Protein AF-A0A0B1RUW8-F1 (afdb_monomer_lite)

Organism: Oesophagostomum dentatum (NCBI:txid61180)

Foldseek 3Di:
DADDDPDFDKDKAADQAPLLVVVVVVDDDPPPVPDDPPDHAHWDDKDADPQWDPVCCNPVVITIGGDDHGDDDGMDTDGDPPDDDQKDKDWDWDDPDPPDIDIDIDIDGRDDPVDDDPDPD

InterPro domains:
  IPR001392 Clathrin adaptor, mu subunit [PR00314] (43-70)
  IPR001392 Clathrin adaptor, mu subunit [PR00314] (112-121)
  IPR028565 Mu homology domain [PF00928] (1-120)
  IPR028565 Mu homology domain [PS51072] (1-121)
  IPR036168 AP-2 complex subunit mu, C-terminal superfamily [SSF49447] (1-119)
  IPR050431 Adaptor complexes medium subunit [PTHR10529] (1-112)

Secondary structure (DSSP, 8-state):
-EE--SS---EEE---BHHHHHTTTTS-----TTSPPP-PBP-SEEEE-TTB-GGGHHHHSSEEE-PPSEE---EEEE--SS---SEEEEEEEEEEETTEEEEEEEEEE-S-TT-------

Structure (mmCIF, N/CA/C/O backbone):
data_AF-A0A0B1RUW8-F1
#
_entry.id   AF-A0A0B1RUW8-F1
#
loop_
_atom_site.group_PDB
_atom_site.id
_atom_site.type_symbol
_atom_site.label_atom_id
_atom_site.label_alt_id
_atom_site.label_comp_id
_atom_site.label_asym_id
_atom_site.label_entity_id
_atom_site.label_seq_id
_atom_site.pdbx_PDB_ins_code
_atom_site.Cartn_x
_atom_site.Cartn_y
_atom_site.Cartn_z
_atom_site.occupancy
_atom_site.B_iso_or_equiv
_atom_site.auth_seq_id
_atom_site.auth_comp_id
_atom_site.auth_asym_id
_atom_site.auth_atom_id
_atom_site.pdbx_PDB_model_num
ATOM 1 N N . MET A 1 1 ? 10.318 4.323 -7.122 1.00 91.06 1 MET A N 1
ATOM 2 C CA . MET A 1 1 ? 11.485 3.529 -7.557 1.00 91.06 1 MET A CA 1
ATOM 3 C C . MET A 1 1 ? 12.726 4.394 -7.413 1.00 91.06 1 MET A C 1
ATOM 5 O O . MET A 1 1 ? 12.657 5.557 -7.785 1.00 91.06 1 MET A O 1
ATOM 9 N N . LYS A 1 2 ? 13.806 3.866 -6.824 1.00 94.12 2 LYS A N 1
ATOM 10 C CA . LYS A 1 2 ? 15.117 4.532 -6.780 1.00 94.12 2 LYS A CA 1
ATOM 11 C C . LYS A 1 2 ? 16.059 3.786 -7.722 1.00 94.12 2 LYS A C 1
ATOM 13 O O . LYS A 1 2 ? 16.252 2.587 -7.533 1.00 94.12 2 LYS A O 1
ATOM 18 N N . CYS A 1 3 ? 16.594 4.474 -8.719 1.00 93.75 3 CYS A N 1
ATOM 19 C CA . CYS A 1 3 ? 17.382 3.910 -9.806 1.00 93.75 3 CYS A CA 1
ATOM 20 C C . CYS A 1 3 ? 18.778 4.528 -9.802 1.00 93.75 3 CYS A C 1
ATOM 22 O O . CYS A 1 3 ? 18.928 5.735 -9.977 1.00 93.75 3 CYS A O 1
ATOM 24 N N . PHE A 1 4 ? 19.784 3.679 -9.609 1.00 94.31 4 PHE A N 1
ATOM 25 C CA . PHE A 1 4 ? 21.204 4.020 -9.699 1.00 94.31 4 PHE A CA 1
ATOM 26 C C . PHE A 1 4 ? 21.877 2.975 -10.588 1.00 94.31 4 PHE A C 1
ATOM 28 O O . PHE A 1 4 ? 22.673 2.158 -10.129 1.00 94.31 4 PHE A O 1
ATOM 35 N N . LEU A 1 5 ? 21.431 2.916 -11.843 1.00 94.12 5 LEU A N 1
ATOM 36 C CA . LEU A 1 5 ? 21.893 1.941 -12.824 1.00 94.12 5 LEU A CA 1
ATOM 37 C C . LEU A 1 5 ? 22.826 2.642 -13.809 1.00 94.12 5 LEU A C 1
ATOM 39 O O . LEU A 1 5 ? 22.583 3.779 -14.189 1.00 94.12 5 LEU A O 1
ATOM 43 N N . SER A 1 6 ? 23.897 1.976 -14.227 1.00 95.00 6 SER A N 1
ATOM 44 C CA . SER A 1 6 ? 24.812 2.545 -15.216 1.00 95.00 6 SER A CA 1
ATOM 45 C C . SER A 1 6 ? 24.212 2.475 -16.624 1.00 95.00 6 SER A C 1
ATOM 47 O O . SER A 1 6 ? 23.729 1.424 -17.047 1.00 95.00 6 SER A O 1
ATOM 49 N N . GLY A 1 7 ? 24.301 3.574 -17.375 1.00 94.12 7 GLY A N 1
ATOM 50 C CA . GLY A 1 7 ? 23.799 3.659 -18.748 1.00 94.12 7 GLY A CA 1
ATOM 51 C C . GLY A 1 7 ? 22.276 3.809 -18.822 1.00 94.12 7 GLY A C 1
ATOM 52 O O . GLY A 1 7 ? 21.666 4.422 -17.959 1.00 94.12 7 GLY A O 1
ATOM 53 N N . MET A 1 8 ? 21.660 3.255 -19.871 1.00 94.38 8 MET A N 1
ATOM 54 C CA . MET A 1 8 ? 20.206 3.309 -20.103 1.00 94.38 8 MET A CA 1
ATOM 55 C C . MET A 1 8 ? 19.619 1.894 -20.256 1.00 94.38 8 MET A C 1
ATOM 57 O O . MET A 1 8 ? 19.237 1.500 -21.362 1.00 94.38 8 MET A O 1
ATOM 61 N N . PRO A 1 9 ? 19.592 1.077 -19.187 1.00 96.12 9 PRO A N 1
ATOM 62 C CA . PRO A 1 9 ? 19.123 -0.301 -19.286 1.00 96.12 9 PRO A CA 1
ATOM 63 C C . PRO A 1 9 ? 17.596 -0.390 -19.442 1.00 96.12 9 PRO A C 1
ATOM 65 O O . PRO A 1 9 ? 16.842 0.282 -18.737 1.00 96.12 9 PRO A O 1
ATOM 68 N N . GLU A 1 10 ? 17.127 -1.286 -20.317 1.00 93.94 10 GLU A N 1
ATOM 69 C CA . GLU A 1 10 ? 15.712 -1.684 -20.365 1.00 93.94 10 GLU A CA 1
ATOM 70 C C . GLU A 1 10 ? 15.414 -2.628 -19.194 1.00 93.94 10 GLU A C 1
ATOM 72 O O . GLU A 1 10 ? 16.027 -3.684 -19.040 1.00 93.94 10 GLU A O 1
ATOM 77 N N . CYS A 1 11 ? 14.460 -2.235 -18.358 1.00 93.50 11 CYS A N 1
ATOM 78 C CA . CYS A 1 11 ? 14.004 -2.979 -17.194 1.00 93.50 11 CYS A CA 1
ATOM 79 C C . CYS A 1 11 ? 12.617 -3.573 -17.453 1.00 93.50 11 CYS A C 1
ATOM 81 O O . CYS A 1 11 ? 11.794 -2.983 -18.158 1.00 93.50 11 CYS A O 1
ATOM 83 N N . LYS A 1 12 ? 12.345 -4.729 -16.840 1.00 91.69 12 LYS A N 1
ATOM 84 C CA . LYS A 1 12 ? 11.019 -5.355 -16.823 1.00 91.69 12 LYS A CA 1
ATOM 85 C C . LYS A 1 12 ? 10.547 -5.546 -15.387 1.00 91.69 12 LYS A C 1
ATOM 87 O O . LYS A 1 12 ? 11.287 -6.067 -14.557 1.00 91.69 12 LYS A O 1
ATOM 92 N N . PHE A 1 13 ? 9.312 -5.149 -15.110 1.00 89.94 13 PHE A N 1
ATOM 93 C CA . PHE A 1 13 ? 8.667 -5.296 -13.808 1.00 89.94 13 PHE A CA 1
ATOM 94 C C . PHE A 1 13 ? 7.375 -6.109 -13.952 1.00 89.94 13 PHE A C 1
ATOM 96 O O . PHE A 1 13 ? 6.509 -5.767 -14.754 1.00 89.94 13 PHE A O 1
ATOM 103 N N . GLY A 1 14 ? 7.271 -7.212 -13.208 1.00 87.12 14 GLY A N 1
ATOM 104 C CA . GLY A 1 14 ? 6.118 -8.117 -13.235 1.00 87.12 14 GLY A CA 1
ATOM 105 C C . GLY A 1 14 ? 5.217 -7.937 -12.015 1.00 87.12 14 GLY A C 1
ATOM 106 O O . GLY A 1 14 ? 5.713 -7.721 -10.909 1.00 87.12 14 GLY A O 1
ATOM 107 N N . ILE A 1 15 ? 3.904 -8.065 -12.215 1.00 84.31 15 ILE A N 1
ATOM 108 C CA . ILE A 1 15 ? 2.879 -7.979 -11.166 1.00 84.31 15 ILE A CA 1
ATOM 109 C C . ILE A 1 15 ? 2.012 -9.243 -11.216 1.00 84.31 15 ILE A C 1
ATOM 111 O O . ILE A 1 15 ? 1.770 -9.816 -12.275 1.00 84.31 15 ILE A O 1
ATOM 115 N N . ASN A 1 16 ? 1.544 -9.700 -10.059 1.00 82.62 16 ASN A N 1
ATOM 116 C CA . ASN A 1 16 ? 0.620 -10.822 -9.904 1.00 82.62 16 ASN A CA 1
ATOM 117 C C . ASN A 1 16 ? -0.852 -10.387 -10.046 1.00 82.62 16 ASN A C 1
ATOM 119 O O . ASN A 1 16 ? -1.658 -10.660 -9.154 1.00 82.62 16 ASN A O 1
ATOM 123 N N . ASP A 1 17 ? -1.208 -9.701 -11.133 1.00 76.44 17 ASP A N 1
ATOM 124 C CA . ASP A 1 17 ? -2.577 -9.216 -11.346 1.00 76.44 17 ASP A CA 1
ATOM 125 C C . ASP A 1 17 ? -3.490 -10.239 -12.064 1.00 76.44 17 ASP A C 1
ATOM 127 O O . ASP A 1 17 ? -3.016 -11.137 -12.770 1.00 76.44 17 ASP A O 1
ATOM 131 N N . LYS A 1 18 ? -4.814 -10.122 -11.865 1.00 65.69 18 LYS A N 1
ATOM 132 C CA . LYS A 1 18 ? -5.820 -11.034 -12.451 1.00 65.69 18 LYS A CA 1
ATOM 133 C C . LYS A 1 18 ? -5.825 -11.023 -13.978 1.00 65.69 18 LYS A C 1
ATOM 135 O O . LYS A 1 18 ? -6.023 -12.082 -14.561 1.00 65.69 18 LYS A O 1
ATOM 140 N N . ILE A 1 19 ? -5.591 -9.886 -14.622 1.00 63.06 19 ILE A N 1
ATOM 141 C CA . ILE A 1 19 ? -5.643 -9.733 -16.083 1.00 63.06 19 ILE A CA 1
ATOM 142 C C . ILE A 1 19 ? -4.443 -10.452 -16.722 1.00 63.06 19 ILE A C 1
ATOM 144 O O . ILE A 1 19 ? -4.600 -11.316 -17.587 1.00 63.06 19 ILE A O 1
ATOM 148 N N . THR A 1 20 ? -3.251 -10.183 -16.196 1.00 58.28 20 THR A N 1
ATOM 149 C CA . THR A 1 20 ? -1.977 -10.831 -16.500 1.00 58.28 20 THR A CA 1
ATOM 150 C C . THR A 1 20 ? -2.068 -12.351 -16.310 1.00 58.28 20 THR A C 1
ATOM 152 O O . THR A 1 20 ? -1.617 -13.118 -17.166 1.00 58.28 20 THR A O 1
ATOM 155 N N . LEU A 1 21 ? -2.690 -12.823 -15.223 1.00 55.25 21 LEU A N 1
ATOM 156 C CA . LEU A 1 21 ? -2.771 -14.255 -14.917 1.00 55.25 21 LEU A CA 1
ATOM 157 C C . LEU A 1 21 ? -3.895 -14.994 -15.670 1.00 55.25 21 LEU A C 1
ATOM 159 O O . LEU A 1 21 ? -3.647 -16.103 -16.143 1.00 55.25 21 LEU A O 1
ATOM 163 N N . GLN A 1 22 ? -5.074 -14.400 -15.885 1.00 53.72 22 GLN A N 1
ATOM 164 C CA . GLN A 1 22 ? -6.195 -15.044 -16.601 1.00 53.72 22 GLN A CA 1
ATOM 165 C C . GLN A 1 22 ? -5.916 -15.280 -18.095 1.00 53.72 22 GLN A C 1
ATOM 167 O O . GLN A 1 22 ? -6.387 -16.262 -18.667 1.00 53.72 22 GLN A O 1
ATOM 172 N N . GLN A 1 23 ? -5.086 -14.455 -18.737 1.00 52.25 23 GLN A N 1
ATOM 173 C CA . GLN A 1 23 ? -4.624 -14.731 -20.107 1.00 52.25 23 GLN A CA 1
ATOM 174 C C . GLN A 1 23 ? -3.442 -15.716 -20.157 1.00 52.25 23 GLN A C 1
ATOM 176 O O . GLN A 1 23 ? -3.031 -16.160 -21.231 1.00 52.25 23 GLN A O 1
ATOM 181 N N . SER A 1 24 ? -2.846 -16.066 -19.010 1.00 50.62 24 SER A N 1
ATOM 182 C CA . SER A 1 24 ? -1.796 -17.097 -18.922 1.00 50.62 24 SER A CA 1
ATOM 183 C C . SER A 1 24 ? -2.349 -18.509 -18.741 1.00 50.62 24 SER A C 1
ATOM 185 O O . SER A 1 24 ? -1.687 -19.463 -19.145 1.00 50.62 24 SER A O 1
ATOM 187 N N . SER A 1 25 ? -3.592 -18.640 -18.265 1.00 49.34 25 SER A N 1
ATOM 188 C CA . SER A 1 25 ? -4.315 -19.915 -18.135 1.00 49.34 25 SER A CA 1
ATOM 189 C C . SER A 1 25 ? -4.643 -20.610 -19.461 1.00 49.34 25 SER A C 1
ATOM 191 O O . SER A 1 25 ? -5.013 -21.777 -19.445 1.00 49.34 25 SER A O 1
ATOM 193 N N . SER A 1 26 ? -4.434 -19.965 -20.615 1.00 48.97 26 SER A N 1
ATOM 194 C CA . SER A 1 26 ? -4.493 -20.636 -21.926 1.00 48.97 26 SER A CA 1
ATOM 195 C C . SER A 1 26 ? -3.250 -21.487 -22.233 1.00 48.97 26 SER A C 1
ATOM 197 O O . SER A 1 26 ? -3.165 -22.095 -23.298 1.00 48.97 26 SER A O 1
ATOM 199 N N . ARG A 1 27 ? -2.256 -21.537 -21.333 1.00 46.50 27 ARG A N 1
ATOM 200 C CA . ARG A 1 27 ? -1.116 -22.458 -21.419 1.00 46.50 27 ARG A CA 1
ATOM 201 C C . ARG A 1 27 ? -1.151 -23.428 -20.244 1.00 46.50 27 ARG A C 1
ATOM 203 O O . ARG A 1 27 ? -0.641 -23.099 -19.181 1.00 46.50 27 ARG A O 1
ATOM 210 N N . ASN A 1 28 ? -1.744 -24.602 -20.487 1.00 45.38 28 ASN A N 1
ATOM 211 C CA . ASN A 1 28 ? -1.586 -25.877 -19.769 1.00 45.38 28 ASN A CA 1
ATOM 212 C C . ASN A 1 28 ? -0.630 -25.825 -18.566 1.00 45.38 28 ASN A C 1
ATOM 214 O O . ASN A 1 28 ? 0.524 -26.248 -18.661 1.00 45.38 28 ASN A O 1
ATOM 218 N N . GLN A 1 29 ? -1.107 -25.333 -17.426 1.00 46.25 29 GLN A N 1
ATOM 219 C CA . GLN A 1 29 ? -0.417 -25.529 -16.163 1.00 46.25 29 GLN A CA 1
ATOM 220 C C . GLN A 1 29 ? -1.200 -26.608 -15.429 1.00 46.25 29 GLN A C 1
ATOM 222 O O . GLN A 1 29 ? -2.294 -26.356 -14.936 1.00 46.25 29 GLN A O 1
ATOM 227 N N . TYR A 1 30 ? -0.657 -27.829 -15.457 1.00 43.47 30 TYR A N 1
ATOM 228 C CA . TYR A 1 30 ? -1.026 -28.886 -14.523 1.00 43.47 30 TYR A CA 1
ATOM 229 C C . TYR A 1 30 ? -1.050 -28.264 -13.125 1.00 43.47 30 TYR A C 1
ATOM 231 O O . TYR A 1 30 ? -0.015 -27.807 -12.632 1.00 43.47 30 TYR A O 1
ATOM 239 N N . ASP A 1 31 ? -2.248 -28.169 -12.559 1.00 47.16 31 ASP A N 1
ATOM 240 C CA . ASP A 1 31 ? -2.488 -27.648 -11.223 1.00 47.16 31 ASP A CA 1
ATOM 241 C C . ASP A 1 31 ? -1.904 -28.675 -10.250 1.00 47.16 31 ASP A C 1
ATOM 243 O O . ASP A 1 31 ? -2.481 -29.733 -10.013 1.00 47.16 31 ASP A O 1
ATOM 247 N N . ASP A 1 32 ? -0.666 -28.437 -9.820 1.00 53.75 32 ASP A N 1
ATOM 248 C CA . ASP A 1 32 ? 0.010 -29.234 -8.804 1.00 53.75 32 ASP A CA 1
ATOM 249 C C . ASP A 1 32 ? -0.648 -28.902 -7.454 1.00 53.75 32 ASP A C 1
ATOM 251 O O . ASP A 1 32 ? -0.413 -27.809 -6.924 1.00 53.75 32 ASP A O 1
ATOM 255 N N . PRO A 1 33 ? -1.463 -29.808 -6.878 1.00 56.06 33 PRO A N 1
ATOM 256 C CA . PRO A 1 33 ? -2.258 -29.532 -5.681 1.00 56.06 33 PRO A CA 1
ATOM 257 C C . PRO A 1 33 ? -1.395 -29.294 -4.432 1.00 56.06 33 PRO A C 1
ATOM 259 O O . PRO A 1 33 ? -1.919 -28.941 -3.377 1.00 56.06 33 PRO A O 1
ATOM 262 N N . THR A 1 34 ? -0.073 -29.480 -4.528 1.00 56.12 34 THR A N 1
ATOM 263 C CA . THR A 1 34 ? 0.874 -29.216 -3.439 1.00 56.12 34 THR A CA 1
ATOM 264 C C . THR A 1 34 ? 1.373 -27.771 -3.392 1.00 56.12 34 THR A C 1
ATOM 266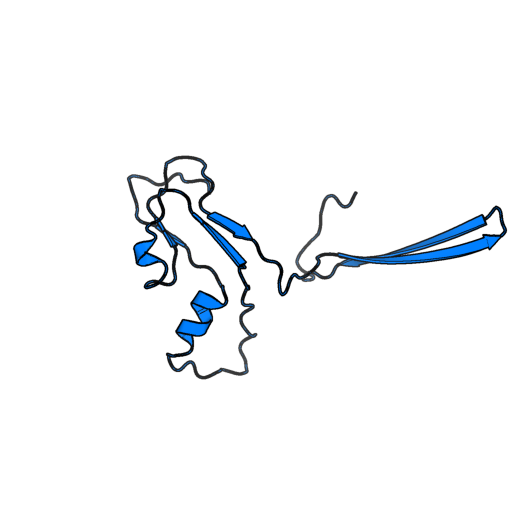 O O . THR A 1 34 ? 1.981 -27.366 -2.396 1.00 56.12 34 THR A O 1
ATOM 269 N N . LYS A 1 35 ? 1.111 -26.955 -4.424 1.00 56.53 35 LYS A N 1
ATOM 270 C CA . LYS A 1 35 ? 1.551 -25.555 -4.451 1.00 56.53 35 LYS A CA 1
ATOM 271 C C . LYS A 1 35 ? 0.473 -24.632 -3.884 1.00 56.53 35 LYS A C 1
ATOM 273 O O . LYS A 1 35 ? -0.673 -24.684 -4.323 1.00 56.53 35 LYS A O 1
ATOM 278 N N . PRO A 1 36 ? 0.820 -23.739 -2.937 1.00 57.75 36 PRO A N 1
ATOM 279 C CA . PRO A 1 36 ? -0.135 -22.766 -2.431 1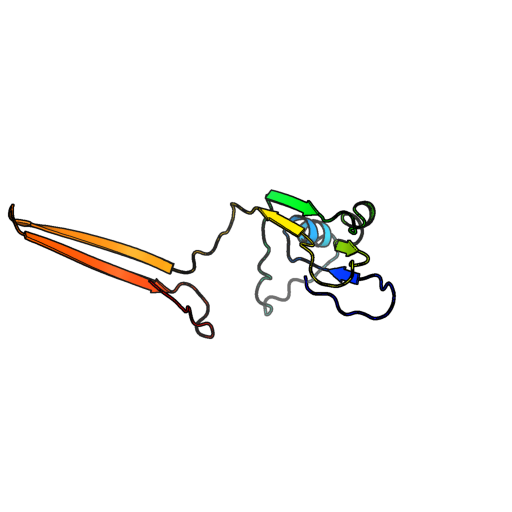.00 57.75 36 PRO A CA 1
ATOM 280 C C . PRO A 1 36 ? -0.631 -21.898 -3.590 1.00 57.75 36 PRO A C 1
ATOM 282 O O . PRO A 1 36 ? 0.178 -21.348 -4.343 1.00 57.75 36 PRO A O 1
ATOM 285 N N . ALA A 1 37 ? -1.956 -21.778 -3.716 1.00 60.22 37 ALA A N 1
ATOM 286 C CA . ALA A 1 37 ? -2.596 -20.948 -4.728 1.00 60.22 37 ALA A CA 1
ATOM 287 C C . ALA A 1 37 ? -1.942 -19.558 -4.751 1.00 60.22 37 ALA A C 1
ATOM 289 O O . ALA A 1 37 ? -1.867 -18.871 -3.723 1.00 60.22 37 ALA A O 1
ATOM 290 N N . ARG A 1 38 ? -1.426 -19.145 -5.917 1.00 64.38 38 ARG A N 1
ATOM 291 C CA . ARG A 1 38 ? -0.849 -17.805 -6.073 1.00 64.38 38 ARG A CA 1
ATOM 292 C C . ARG A 1 38 ? -1.927 -16.785 -5.740 1.00 64.38 38 ARG A C 1
ATOM 294 O O . ARG A 1 38 ? -2.985 -16.771 -6.357 1.00 64.38 38 ARG A O 1
ATOM 301 N N . THR A 1 39 ? -1.649 -15.912 -4.777 1.00 69.38 39 THR A N 1
ATOM 302 C CA . THR A 1 39 ? -2.532 -14.783 -4.488 1.00 69.38 39 THR A CA 1
ATOM 303 C C . THR A 1 39 ? -2.506 -13.846 -5.681 1.00 69.38 39 THR A C 1
ATOM 305 O O . THR A 1 39 ? -1.454 -13.288 -5.997 1.00 69.38 39 THR A O 1
ATOM 308 N N . VAL A 1 40 ? -3.644 -13.705 -6.345 1.00 76.94 40 VAL A N 1
ATOM 309 C CA . VAL A 1 40 ? -3.811 -12.841 -7.509 1.00 76.94 40 VAL A CA 1
ATOM 310 C C . VAL A 1 40 ? -4.505 -11.557 -7.077 1.00 76.94 40 VAL A C 1
ATOM 312 O O . VAL A 1 40 ? -5.499 -11.614 -6.357 1.00 76.94 40 VAL A O 1
ATOM 315 N N . VAL A 1 41 ? -3.986 -10.408 -7.501 1.00 81.62 41 VAL A N 1
ATOM 316 C CA . VAL A 1 41 ? -4.525 -9.092 -7.138 1.00 81.62 41 VAL A CA 1
ATOM 317 C C . VAL A 1 41 ? -5.448 -8.596 -8.247 1.00 81.62 41 VAL A C 1
ATOM 319 O O . VAL A 1 41 ? -5.078 -8.579 -9.419 1.0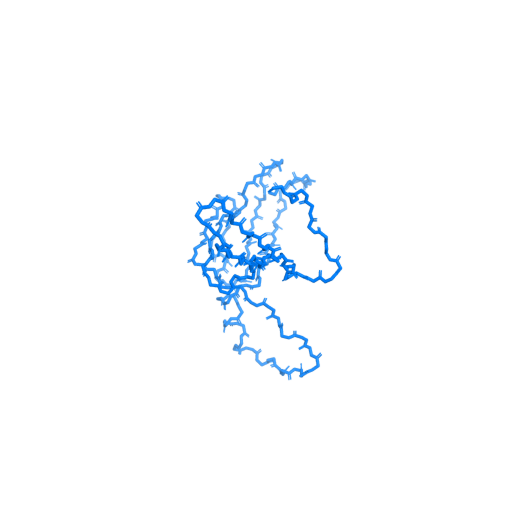0 81.62 41 VAL A O 1
ATOM 322 N N . ALA A 1 42 ? -6.668 -8.199 -7.895 1.00 84.88 42 ALA A N 1
ATOM 323 C CA . ALA A 1 42 ? -7.527 -7.454 -8.808 1.00 84.88 42 ALA A CA 1
ATOM 324 C C . ALA A 1 42 ? -7.084 -5.987 -8.812 1.00 84.88 42 ALA A C 1
ATOM 326 O O . ALA A 1 42 ? -6.980 -5.387 -7.744 1.00 84.88 42 ALA A O 1
ATOM 327 N N . ILE A 1 43 ? -6.807 -5.419 -9.982 1.00 87.00 43 ILE A N 1
ATOM 328 C CA . ILE A 1 43 ? -6.433 -4.009 -10.119 1.00 87.00 43 ILE A CA 1
ATOM 329 C C . ILE A 1 43 ? -7.519 -3.315 -10.938 1.00 87.00 43 ILE A C 1
ATOM 331 O O . ILE A 1 43 ? -7.894 -3.823 -11.992 1.00 87.00 43 ILE A O 1
ATOM 335 N N . ASP A 1 44 ? -8.025 -2.189 -10.436 1.00 87.31 44 ASP A N 1
ATOM 336 C CA . ASP A 1 44 ? -9.124 -1.451 -11.067 1.00 87.31 44 ASP A CA 1
ATOM 337 C C . ASP A 1 44 ? -8.606 -0.501 -12.151 1.00 87.31 44 ASP A C 1
ATOM 339 O O . ASP A 1 44 ? -9.149 -0.443 -13.251 1.00 87.31 44 ASP A O 1
ATOM 343 N N . ASP A 1 45 ? -7.541 0.240 -11.843 1.00 87.88 45 ASP A N 1
ATOM 344 C CA . ASP A 1 45 ? -6.874 1.147 -12.770 1.00 87.88 45 ASP A CA 1
ATOM 345 C C . ASP A 1 45 ? -5.386 1.289 -12.426 1.00 87.88 45 ASP A C 1
ATOM 347 O O . ASP A 1 45 ? -4.965 1.108 -11.276 1.00 87.88 45 ASP A O 1
ATOM 351 N N . ILE A 1 46 ? -4.583 1.567 -13.458 1.00 89.31 46 ILE A N 1
ATOM 352 C CA . ILE A 1 46 ? -3.137 1.774 -13.366 1.00 89.31 46 ILE A CA 1
ATOM 353 C C . ILE A 1 46 ? -2.768 3.000 -14.196 1.00 89.31 46 ILE A C 1
ATOM 355 O O . ILE A 1 46 ? -3.141 3.124 -15.361 1.00 89.31 46 ILE A O 1
ATOM 359 N N . GLN A 1 47 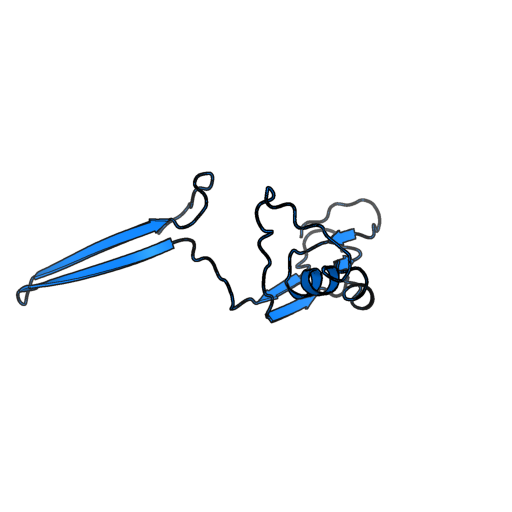? -1.985 3.883 -13.595 1.00 92.38 47 GLN A N 1
ATOM 360 C CA . GLN A 1 47 ? -1.309 4.995 -14.239 1.00 92.38 47 GLN A CA 1
ATOM 361 C C . GLN A 1 47 ? 0.185 4.685 -14.304 1.00 92.38 47 GLN A C 1
ATOM 363 O O . GLN A 1 47 ? 0.783 4.231 -13.325 1.00 92.38 47 GLN A O 1
ATOM 368 N N . PHE A 1 48 ? 0.787 4.940 -15.460 1.00 92.75 48 PHE A N 1
ATOM 369 C CA . PHE A 1 48 ? 2.193 4.662 -15.719 1.00 92.75 48 PHE A CA 1
ATOM 370 C C . PHE A 1 48 ? 2.986 5.955 -15.851 1.00 92.75 48 PHE A C 1
ATOM 372 O O . PHE A 1 48 ? 2.499 6.949 -16.391 1.00 92.75 48 PHE A O 1
ATOM 379 N N . HIS A 1 49 ? 4.245 5.918 -15.426 1.00 95.31 49 HIS A N 1
ATOM 380 C CA . HIS A 1 49 ? 5.202 6.951 -15.788 1.00 95.31 49 HIS A CA 1
ATOM 381 C C . HIS A 1 49 ? 5.448 6.962 -17.303 1.00 95.31 49 HIS A C 1
ATOM 383 O O . HIS A 1 49 ? 5.449 5.917 -17.954 1.00 95.31 49 HIS A O 1
ATOM 389 N N . GLN A 1 50 ? 5.782 8.128 -17.854 1.00 94.31 50 GLN A N 1
ATOM 390 C CA . GLN A 1 50 ? 6.081 8.319 -19.283 1.00 94.31 50 GLN A CA 1
ATOM 391 C C . GLN A 1 50 ? 7.220 7.442 -19.836 1.00 94.31 50 GLN A C 1
ATOM 393 O O . GLN A 1 50 ? 7.339 7.268 -21.043 1.00 94.31 50 GLN A O 1
ATOM 398 N N . CYS A 1 51 ? 8.068 6.881 -18.970 1.00 94.06 51 CYS A N 1
ATOM 399 C CA . CYS A 1 51 ? 9.158 5.999 -19.392 1.00 94.06 51 CYS A CA 1
ATOM 400 C C . CYS A 1 51 ? 8.717 4.547 -19.658 1.00 94.06 51 CYS A C 1
ATOM 402 O O . CYS A 1 51 ? 9.533 3.728 -20.090 1.00 94.06 51 CYS A O 1
ATOM 404 N N . VAL A 1 52 ? 7.448 4.219 -19.396 1.00 92.88 52 VAL A N 1
ATOM 405 C CA . VAL A 1 52 ? 6.865 2.896 -19.626 1.00 92.88 52 VAL A CA 1
ATOM 406 C C . VAL A 1 52 ? 6.419 2.743 -21.077 1.00 92.88 52 VAL A C 1
ATOM 408 O O . VAL A 1 52 ? 5.717 3.578 -21.640 1.00 92.88 52 VAL A O 1
ATOM 411 N N . ARG A 1 53 ? 6.779 1.610 -21.682 1.00 90.12 53 ARG A N 1
ATOM 412 C CA . ARG A 1 53 ? 6.367 1.221 -23.033 1.00 90.12 53 ARG A CA 1
ATOM 413 C C . ARG A 1 53 ? 5.004 0.526 -22.991 1.00 90.12 53 ARG A C 1
ATOM 415 O O . ARG A 1 53 ? 4.940 -0.700 -22.924 1.00 90.12 53 ARG A O 1
ATOM 422 N N . LEU A 1 54 ? 3.925 1.308 -23.069 1.00 83.94 54 LEU A N 1
ATOM 423 C CA . LEU A 1 54 ? 2.540 0.808 -23.002 1.00 83.94 54 LEU A CA 1
ATOM 424 C C . LEU A 1 54 ? 2.244 -0.293 -24.033 1.00 83.94 54 LEU A C 1
ATOM 426 O O . LEU A 1 54 ? 1.617 -1.290 -23.695 1.00 83.94 54 LEU A O 1
ATOM 430 N N . GLY A 1 55 ? 2.779 -0.179 -25.255 1.00 78.88 55 GLY A N 1
ATOM 431 C CA . GLY A 1 55 ? 2.549 -1.161 -26.325 1.00 78.88 55 GLY A CA 1
ATOM 432 C C . GLY A 1 55 ? 3.086 -2.573 -26.051 1.00 78.88 55 GLY A C 1
ATOM 433 O O . GLY A 1 55 ? 2.679 -3.507 -26.729 1.00 78.88 55 GLY A O 1
ATOM 434 N N . LYS A 1 56 ? 3.979 -2.750 -25.065 1.00 72.12 56 LYS A N 1
ATOM 435 C CA . LYS A 1 56 ? 4.475 -4.075 -24.642 1.00 72.12 56 LYS A CA 1
ATOM 436 C C . LYS A 1 56 ? 3.766 -4.622 -23.402 1.00 72.12 56 LYS A C 1
ATOM 438 O O . LYS A 1 56 ? 3.990 -5.774 -23.043 1.00 72.12 56 LYS A O 1
ATOM 443 N N . PHE A 1 57 ? 2.956 -3.813 -22.719 1.00 70.62 57 PHE A N 1
ATOM 444 C CA . PHE A 1 57 ? 2.336 -4.220 -21.459 1.00 70.62 57 PHE A CA 1
ATOM 445 C C . PHE A 1 57 ? 1.347 -5.374 -21.668 1.00 70.62 57 PHE A C 1
ATOM 447 O O . PHE A 1 57 ? 1.420 -6.377 -20.961 1.00 70.62 57 PHE A O 1
ATOM 454 N N . GLU A 1 58 ? 0.497 -5.270 -22.692 1.00 65.75 58 GLU A N 1
ATOM 455 C CA . GLU A 1 58 ? -0.499 -6.296 -23.018 1.00 65.75 58 GLU A CA 1
ATOM 456 C C . GLU A 1 58 ? 0.142 -7.607 -23.505 1.00 65.75 58 GLU A C 1
ATOM 458 O O . GLU A 1 58 ? -0.312 -8.689 -23.142 1.00 65.75 58 GLU 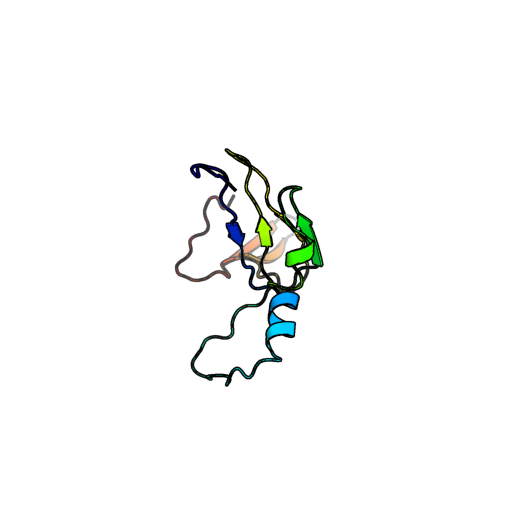A O 1
ATOM 463 N N . SER A 1 59 ? 1.229 -7.532 -24.285 1.00 65.69 59 SER A N 1
ATOM 464 C CA . SER A 1 59 ? 1.880 -8.713 -24.873 1.00 65.69 59 SER A CA 1
ATOM 465 C C . SER A 1 59 ? 2.778 -9.459 -23.887 1.00 65.69 59 SER A C 1
ATOM 467 O O . SER A 1 59 ? 2.714 -10.685 -23.771 1.00 65.69 59 SER A O 1
ATOM 469 N N . ASP A 1 60 ? 3.637 -8.721 -23.180 1.00 66.88 60 ASP A N 1
ATOM 470 C CA . ASP A 1 60 ? 4.677 -9.300 -22.329 1.00 66.88 60 ASP A CA 1
ATOM 471 C C . ASP A 1 60 ? 4.149 -9.591 -20.925 1.00 66.88 60 ASP A C 1
ATOM 473 O O . ASP A 1 60 ? 4.814 -10.293 -20.157 1.00 66.88 60 ASP A O 1
ATOM 477 N N . ARG A 1 61 ? 2.966 -9.052 -20.587 1.00 73.38 61 ARG A N 1
ATOM 478 C CA . ARG A 1 61 ? 2.379 -9.095 -19.240 1.00 73.38 61 ARG A CA 1
ATOM 479 C C . ARG A 1 61 ? 3.362 -8.620 -18.172 1.00 73.38 61 ARG A C 1
ATOM 481 O O . ARG A 1 61 ? 3.449 -9.143 -17.061 1.00 73.38 61 ARG A O 1
ATOM 488 N N . ALA A 1 62 ? 4.178 -7.660 -18.577 1.00 82.38 62 ALA A N 1
ATOM 489 C CA . ALA A 1 62 ? 5.248 -7.083 -17.802 1.00 82.38 62 ALA A CA 1
ATOM 490 C C . ALA A 1 62 ? 5.427 -5.636 -18.244 1.00 82.38 62 ALA A C 1
ATOM 492 O O . ALA A 1 62 ? 5.359 -5.293 -19.426 1.00 82.38 62 ALA A O 1
ATOM 493 N N . ILE A 1 63 ? 5.698 -4.783 -17.273 1.00 89.50 63 ILE A N 1
ATOM 494 C CA . ILE A 1 63 ? 5.921 -3.363 -17.484 1.00 89.50 63 ILE A CA 1
ATOM 495 C C . ILE A 1 63 ? 7.366 -3.209 -17.949 1.00 89.50 63 ILE A C 1
ATOM 497 O O . ILE A 1 63 ? 8.293 -3.426 -17.170 1.00 89.50 63 ILE A O 1
ATOM 501 N N . SER A 1 64 ? 7.554 -2.874 -19.227 1.00 92.88 64 SER A N 1
ATOM 502 C CA . SER A 1 64 ? 8.872 -2.615 -19.820 1.00 92.88 64 SER A CA 1
ATOM 503 C C . SER A 1 64 ? 9.153 -1.114 -19.846 1.00 92.88 64 SER A C 1
ATOM 505 O O . SER A 1 64 ? 8.319 -0.347 -20.326 1.00 92.88 64 SER A O 1
ATOM 507 N N . PHE A 1 65 ? 10.308 -0.678 -19.347 1.00 94.50 65 PHE A N 1
ATOM 508 C CA . PHE A 1 65 ? 10.648 0.745 -19.224 1.00 94.50 65 PHE A CA 1
ATOM 509 C C . PHE A 1 65 ? 12.162 0.975 -19.194 1.00 94.50 65 PHE A C 1
ATOM 511 O O . PHE A 1 65 ? 12.929 0.065 -18.893 1.00 94.50 65 PHE A O 1
ATOM 518 N N . VAL A 1 66 ? 12.590 2.205 -19.478 1.00 96.19 66 VAL A N 1
ATOM 519 C CA . VAL A 1 66 ? 13.963 2.672 -19.218 1.00 96.19 66 VAL A CA 1
ATOM 520 C C . VAL A 1 66 ? 13.867 3.719 -18.106 1.00 96.19 66 VAL A C 1
ATOM 522 O O . VAL A 1 66 ? 13.285 4.778 -18.345 1.00 96.19 66 VAL A O 1
ATOM 525 N N . PRO A 1 67 ? 14.310 3.431 -16.869 1.00 95.62 67 PRO A N 1
ATOM 526 C CA . PRO A 1 67 ? 14.101 4.351 -15.759 1.00 95.62 67 PRO A CA 1
ATOM 527 C C . PRO A 1 67 ? 14.910 5.644 -15.931 1.00 95.62 67 PRO A C 1
ATOM 529 O O . PRO A 1 67 ? 16.059 5.572 -16.360 1.00 95.62 67 PRO A O 1
ATOM 532 N N . PRO A 1 68 ? 14.359 6.810 -15.547 1.00 94.56 68 PRO A N 1
ATOM 533 C CA . PRO A 1 68 ? 15.181 7.988 -15.301 1.00 94.56 68 PRO A CA 1
ATOM 534 C C . PRO A 1 68 ? 16.063 7.770 -14.062 1.00 94.56 68 PRO A C 1
ATOM 536 O O . PRO A 1 68 ? 15.699 7.011 -13.154 1.00 94.56 68 PRO A O 1
ATOM 539 N N . ASP A 1 69 ? 17.192 8.470 -14.007 1.00 94.19 69 ASP A N 1
ATOM 540 C CA . ASP A 1 69 ? 18.096 8.421 -12.859 1.00 94.19 69 ASP A CA 1
ATOM 541 C C . ASP A 1 69 ? 17.457 9.017 -11.598 1.00 94.19 69 ASP A C 1
ATOM 543 O O . ASP A 1 69 ? 16.683 9.977 -11.640 1.00 94.19 69 ASP A O 1
ATOM 547 N N . GLY A 1 70 ? 17.801 8.452 -10.441 1.00 93.62 70 GLY A N 1
ATOM 548 C CA . GLY A 1 70 ? 17.321 8.929 -9.150 1.00 93.62 70 GLY A CA 1
ATOM 549 C C . GLY A 1 70 ? 15.968 8.338 -8.759 1.00 93.62 70 GLY A C 1
ATOM 550 O O . GLY A 1 70 ? 15.775 7.125 -8.801 1.00 93.62 70 GLY A O 1
ATOM 551 N N . THR A 1 71 ? 15.045 9.170 -8.265 1.00 95.12 71 THR A N 1
ATOM 552 C CA . THR A 1 71 ? 13.766 8.702 -7.698 1.00 95.12 71 THR A CA 1
ATOM 553 C C . THR A 1 71 ? 12.588 9.110 -8.573 1.00 95.12 71 THR A C 1
ATOM 555 O O . THR A 1 71 ? 12.395 10.294 -8.822 1.00 95.12 71 THR A O 1
ATOM 558 N N . CYS A 1 72 ? 11.758 8.146 -8.974 1.00 93.31 72 CYS A N 1
ATOM 559 C CA . CYS A 1 72 ? 10.509 8.399 -9.702 1.00 93.31 72 CYS A CA 1
ATOM 560 C C . CYS A 1 72 ? 9.360 7.497 -9.221 1.00 93.31 72 CYS A C 1
ATOM 562 O O . CYS A 1 72 ? 9.583 6.410 -8.673 1.00 93.31 72 CYS A O 1
ATOM 564 N N . GLU A 1 73 ? 8.116 7.926 -9.432 1.00 95.56 73 GLU A N 1
ATOM 565 C CA . GLU A 1 73 ? 6.934 7.066 -9.316 1.00 95.56 73 GLU A CA 1
ATOM 566 C C . GLU A 1 73 ? 6.758 6.312 -10.639 1.00 95.56 73 GLU A C 1
ATOM 568 O O . GLU A 1 73 ? 6.471 6.928 -11.656 1.00 95.56 73 GLU A O 1
ATOM 573 N N . LEU A 1 74 ? 6.991 4.993 -10.643 1.00 94.50 74 LEU A N 1
ATOM 574 C CA . LEU A 1 74 ? 6.909 4.176 -11.863 1.00 94.50 74 LEU A CA 1
ATOM 575 C C . LEU A 1 74 ? 5.455 3.868 -12.242 1.00 94.50 74 LEU A C 1
ATOM 577 O O . LEU A 1 74 ? 5.087 3.940 -13.414 1.00 94.50 74 LEU A O 1
ATOM 581 N N . ILE A 1 75 ? 4.658 3.500 -11.239 1.00 93.44 75 ILE A N 1
ATOM 582 C CA . ILE A 1 75 ? 3.237 3.200 -11.369 1.00 93.44 75 ILE A CA 1
ATOM 583 C C . ILE A 1 75 ? 2.477 3.756 -10.175 1.00 93.44 75 ILE A C 1
ATOM 585 O O . ILE A 1 75 ? 2.979 3.749 -9.048 1.00 93.44 75 ILE A O 1
ATOM 589 N N . LYS A 1 76 ? 1.233 4.133 -10.430 1.00 94.88 76 LYS A N 1
ATOM 590 C CA . LYS A 1 76 ? 0.211 4.399 -9.427 1.00 94.88 76 LYS A CA 1
ATOM 591 C C . LYS A 1 76 ? -0.997 3.546 -9.776 1.00 94.88 76 LYS A C 1
ATOM 593 O O . LYS A 1 76 ? -1.356 3.452 -10.942 1.00 94.88 76 LYS A O 1
ATOM 598 N N . TYR A 1 77 ? -1.586 2.873 -8.799 1.00 92.12 77 TYR A N 1
ATOM 599 C CA . TYR A 1 77 ? -2.674 1.932 -9.050 1.00 92.12 77 TYR A CA 1
ATOM 600 C C . TYR A 1 77 ? -3.739 2.029 -7.968 1.00 92.12 77 TYR A C 1
ATOM 602 O O . TYR A 1 77 ? -3.475 2.512 -6.862 1.00 92.12 77 TYR A O 1
ATOM 610 N N . ARG A 1 78 ? -4.931 1.528 -8.285 1.00 92.81 78 ARG A N 1
ATOM 611 C CA . ARG A 1 78 ? -6.048 1.416 -7.350 1.00 92.81 78 ARG A CA 1
ATOM 612 C C . ARG A 1 78 ? -6.612 -0.002 -7.353 1.00 92.81 78 ARG A C 1
ATOM 614 O O . ARG A 1 78 ? -6.685 -0.653 -8.392 1.00 92.81 78 ARG A O 1
ATOM 621 N N . THR A 1 79 ? -7.008 -0.474 -6.174 1.00 91.25 79 THR A N 1
ATOM 622 C CA . THR A 1 79 ? -7.749 -1.726 -5.996 1.00 91.25 79 THR A CA 1
ATOM 623 C C . THR A 1 79 ? -8.841 -1.536 -4.953 1.00 91.25 79 THR A C 1
ATOM 625 O O . THR A 1 79 ? -8.630 -0.875 -3.934 1.00 91.25 79 THR A O 1
ATOM 628 N N . THR A 1 80 ? -10.009 -2.105 -5.217 1.00 90.88 80 THR A N 1
ATOM 629 C CA . THR A 1 80 ? -11.179 -2.081 -4.332 1.00 90.88 80 THR A CA 1
ATOM 630 C C . THR A 1 80 ? -11.654 -3.480 -3.94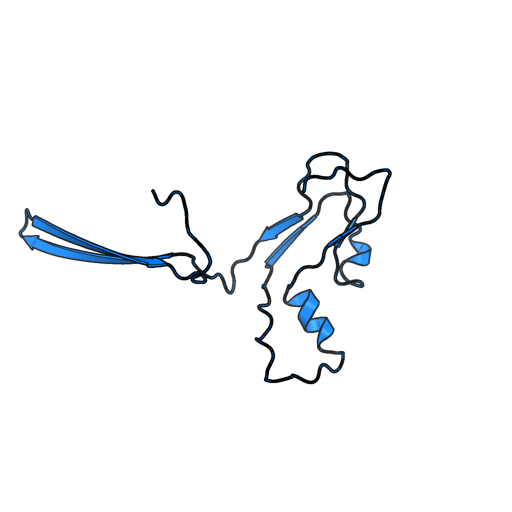7 1.00 90.88 80 THR A C 1
ATOM 632 O O . THR A 1 80 ? -12.540 -3.620 -3.107 1.00 90.88 80 THR A O 1
ATOM 635 N N . GLN A 1 81 ? -11.059 -4.524 -4.526 1.00 88.38 81 GLN A N 1
ATOM 636 C CA . GLN A 1 81 ? -11.482 -5.914 -4.363 1.00 88.38 81 GLN A CA 1
ATOM 637 C C . GLN A 1 81 ? -10.431 -6.723 -3.602 1.00 88.38 81 GLN A C 1
ATOM 639 O O . GLN A 1 81 ? -9.237 -6.445 -3.682 1.00 88.38 81 GLN A O 1
ATOM 644 N N . ASP A 1 82 ? -10.878 -7.758 -2.887 1.00 86.19 82 ASP A N 1
ATOM 645 C CA . ASP A 1 82 ? -10.013 -8.735 -2.209 1.00 86.19 82 ASP A CA 1
ATOM 646 C C . ASP A 1 82 ? -8.973 -8.115 -1.244 1.00 86.19 82 ASP A C 1
ATOM 648 O O . ASP A 1 82 ? -7.892 -8.668 -1.015 1.00 86.19 82 ASP A O 1
ATOM 652 N N . ILE A 1 83 ? -9.300 -6.962 -0.646 1.00 89.19 83 ILE A N 1
ATOM 653 C CA . ILE A 1 83 ? -8.421 -6.252 0.290 1.00 89.19 83 ILE A CA 1
ATOM 654 C C . ILE A 1 83 ? -8.360 -7.010 1.620 1.00 89.19 83 ILE A C 1
ATOM 656 O O . ILE A 1 83 ? -9.362 -7.181 2.315 1.00 89.19 83 ILE A O 1
ATOM 660 N N . LYS A 1 84 ? -7.151 -7.417 2.017 1.00 89.19 84 LYS A N 1
ATOM 661 C CA . LYS A 1 84 ? -6.888 -7.995 3.340 1.00 89.19 84 LYS A CA 1
ATOM 662 C C . LYS A 1 84 ? -6.586 -6.882 4.336 1.00 89.19 84 LYS A C 1
ATOM 664 O O . LYS A 1 84 ? -5.514 -6.282 4.288 1.00 89.19 84 LYS A O 1
ATOM 669 N N . LEU A 1 85 ? -7.532 -6.613 5.233 1.00 93.00 85 LEU A N 1
ATOM 670 C CA . LEU A 1 85 ? -7.342 -5.628 6.295 1.00 93.00 85 LEU A CA 1
ATOM 671 C C . LEU A 1 85 ? -6.284 -6.132 7.292 1.00 93.00 85 LEU A C 1
ATOM 673 O O . LEU A 1 85 ? -6.427 -7.245 7.791 1.00 93.00 85 LEU A O 1
ATOM 677 N N . PRO A 1 86 ? -5.241 -5.343 7.612 1.00 94.50 86 PRO A N 1
ATOM 678 C CA . PRO A 1 86 ? -4.164 -5.780 8.503 1.00 94.50 86 PRO A CA 1
ATOM 679 C C . PRO A 1 86 ? -4.615 -5.906 9.961 1.00 94.50 86 PRO A C 1
ATOM 681 O O . PRO A 1 86 ? -4.038 -6.683 10.722 1.00 94.50 86 PRO A O 1
ATOM 684 N N . PHE A 1 87 ? -5.653 -5.162 10.343 1.00 95.62 87 PHE A N 1
ATOM 685 C CA . PHE A 1 87 ? -6.226 -5.189 11.676 1.00 95.62 87 PHE A CA 1
ATOM 686 C C . PHE A 1 87 ? -7.742 -5.264 11.608 1.00 95.62 87 PHE A C 1
ATOM 688 O O . PHE A 1 87 ? -8.382 -4.570 10.817 1.00 95.62 87 PHE A O 1
ATOM 695 N N . ARG A 1 88 ? -8.317 -6.062 12.502 1.00 96.12 88 ARG A N 1
ATOM 696 C CA . ARG A 1 88 ? -9.746 -6.070 12.778 1.00 96.12 88 ARG A CA 1
ATOM 697 C C . ARG A 1 88 ? -9.988 -5.536 14.182 1.00 96.12 88 ARG A C 1
ATOM 699 O O . ARG A 1 88 ? -9.508 -6.109 15.160 1.00 96.12 88 ARG A O 1
ATOM 706 N N . VAL A 1 89 ? -10.752 -4.454 14.263 1.00 96.62 89 VAL A N 1
ATOM 707 C CA . VAL A 1 89 ? -11.172 -3.834 15.522 1.00 96.62 89 VAL A CA 1
ATOM 708 C C . VAL A 1 89 ? -12.563 -4.342 15.872 1.00 96.62 89 VAL A C 1
ATOM 710 O O . VAL A 1 89 ? -13.476 -4.281 15.053 1.00 96.62 89 VAL A O 1
ATOM 713 N N . ILE A 1 90 ? -12.724 -4.853 17.087 1.00 97.56 90 ILE A N 1
ATOM 714 C CA . ILE A 1 90 ? -14.003 -5.322 17.618 1.00 97.56 90 ILE A CA 1
ATOM 715 C C . ILE A 1 90 ? -14.309 -4.482 18.862 1.00 97.56 90 ILE A C 1
ATOM 717 O O . ILE A 1 90 ? -13.844 -4.819 19.958 1.00 97.56 90 ILE A O 1
ATOM 721 N N . PRO A 1 91 ? -15.026 -3.357 18.705 1.00 97.50 91 PRO A N 1
ATOM 722 C CA . PRO A 1 91 ? -15.452 -2.539 19.826 1.00 97.50 91 PRO A CA 1
ATOM 723 C C . PRO A 1 91 ? -16.711 -3.131 20.466 1.00 97.50 91 PRO A C 1
ATOM 725 O O . PRO A 1 91 ? -17.632 -3.579 19.787 1.00 97.50 91 PRO A O 1
ATOM 728 N N . LEU A 1 92 ? -16.759 -3.100 21.789 1.00 97.62 92 LEU A N 1
ATOM 729 C CA . LEU A 1 92 ? -17.910 -3.459 22.597 1.00 97.62 92 LEU A CA 1
ATOM 730 C C . LEU A 1 92 ? -18.154 -2.321 23.579 1.00 97.62 92 LEU A C 1
ATOM 732 O O . LEU A 1 92 ? -17.323 -2.056 24.446 1.00 97.62 92 LEU A O 1
ATOM 736 N N . VAL A 1 93 ? -19.295 -1.661 23.437 1.00 97.31 93 VAL A N 1
ATOM 737 C CA . VAL A 1 93 ? -19.713 -0.574 24.318 1.00 97.31 93 VAL A CA 1
ATOM 738 C C . VAL A 1 93 ? -20.893 -1.056 25.146 1.00 97.31 93 VAL A C 1
ATOM 740 O O . VAL A 1 93 ? -21.857 -1.594 24.605 1.00 97.31 93 VAL A O 1
ATOM 743 N N . ARG A 1 94 ? -20.809 -0.873 26.460 1.00 97.19 94 ARG A N 1
ATOM 744 C CA . ARG A 1 94 ? -21.852 -1.229 27.415 1.00 97.19 94 ARG A CA 1
ATOM 745 C C . ARG A 1 94 ? -22.147 -0.034 28.303 1.00 97.19 94 ARG A C 1
ATOM 747 O O . ARG A 1 94 ? -21.309 0.370 29.103 1.00 97.19 94 ARG A O 1
ATOM 754 N N . GLU A 1 95 ? -23.347 0.512 28.197 1.00 96.62 95 GLU A N 1
ATOM 755 C CA . GLU A 1 95 ? -23.829 1.499 29.158 1.00 96.62 95 GLU A CA 1
ATOM 756 C C . GLU A 1 95 ? -24.262 0.774 30.437 1.00 96.62 95 GLU A C 1
ATOM 758 O O . GLU A 1 95 ? -25.086 -0.139 30.404 1.00 96.62 95 GLU A O 1
ATOM 763 N N . VAL A 1 96 ? -23.647 1.125 31.564 1.00 96.38 96 VAL A N 1
ATOM 764 C CA . VAL A 1 96 ? -23.919 0.502 32.869 1.00 96.38 96 VAL A CA 1
ATOM 765 C C . VAL A 1 96 ? -24.890 1.358 33.680 1.00 96.38 96 VAL A C 1
ATOM 767 O O . VAL A 1 96 ? -25.689 0.832 34.449 1.00 96.38 96 VAL A O 1
ATOM 770 N N . SER A 1 97 ? -24.833 2.678 33.509 1.00 96.19 97 SER A N 1
ATOM 771 C CA . SER A 1 97 ? -25.770 3.647 34.077 1.00 96.19 97 SER A CA 1
ATOM 772 C C . SER A 1 97 ? -25.703 4.954 33.281 1.00 96.19 97 SER A C 1
ATOM 774 O O . SER A 1 97 ? -24.788 5.143 32.483 1.00 96.19 97 SER A O 1
ATOM 776 N N . LYS A 1 98 ? -26.591 5.911 33.588 1.00 94.06 98 LYS A N 1
ATOM 777 C CA . LYS A 1 98 ? -26.607 7.255 32.972 1.00 94.06 98 LYS A CA 1
ATOM 778 C C . LYS A 1 98 ? -25.281 8.028 33.080 1.00 94.06 98 LYS A C 1
ATOM 780 O O . LYS A 1 98 ? -25.106 9.026 32.392 1.00 94.06 98 LYS A O 1
ATOM 785 N N . SER A 1 99 ? -24.382 7.619 33.976 1.00 96.50 99 SER A N 1
ATOM 786 C CA . SER A 1 99 ? -23.075 8.249 34.201 1.00 96.50 99 SER A CA 1
ATOM 787 C C . SER A 1 99 ? -21.891 7.298 34.003 1.00 96.50 99 SER A C 1
ATOM 789 O O . SER A 1 99 ? -20.750 7.706 34.214 1.00 96.50 99 SER A O 1
ATOM 791 N N . LYS A 1 100 ? -22.126 6.035 33.615 1.00 96.56 100 LYS A N 1
ATOM 792 C CA . LYS A 1 100 ? -21.066 5.034 33.454 1.00 96.56 100 LYS A CA 1
ATOM 793 C C . LYS A 1 100 ? -21.224 4.267 32.152 1.00 96.56 100 LYS A C 1
ATOM 795 O O . LYS A 1 100 ? -22.206 3.558 31.938 1.00 96.56 100 LYS A O 1
ATOM 800 N N . LEU A 1 101 ? -20.168 4.313 31.354 1.00 97.31 101 LEU A N 1
ATOM 801 C CA . LEU A 1 101 ? -20.043 3.590 30.103 1.00 97.31 101 LEU A CA 1
ATOM 802 C C . LEU A 1 101 ? -18.755 2.759 30.144 1.00 97.31 101 LEU A C 1
ATOM 804 O O . LEU A 1 101 ? -17.690 3.248 30.509 1.00 97.31 101 LEU A O 1
ATOM 808 N N . GLU A 1 102 ? -18.869 1.476 29.829 1.00 97.44 102 GLU A N 1
ATOM 809 C CA . GLU A 1 102 ? -17.758 0.537 29.730 1.00 97.44 102 GLU A CA 1
ATOM 810 C C . GLU A 1 102 ? -17.450 0.272 28.259 1.00 97.44 102 GLU A C 1
ATOM 812 O O . GLU A 1 102 ? -18.328 -0.115 27.490 1.00 97.44 102 GLU A O 1
ATOM 817 N N . ILE A 1 103 ? -16.191 0.461 27.871 1.00 97.75 103 ILE A N 1
ATOM 818 C CA . ILE A 1 103 ? -15.714 0.209 26.511 1.00 97.75 103 ILE A CA 1
ATOM 819 C C . ILE A 1 103 ? -14.670 -0.895 26.574 1.00 97.75 103 ILE A C 1
ATOM 821 O O . ILE A 1 103 ? -13.654 -0.766 27.254 1.00 97.75 103 ILE A O 1
ATOM 825 N N . LYS A 1 104 ? -14.899 -1.977 25.836 1.00 97.50 104 LYS A N 1
ATOM 826 C CA . LYS A 1 104 ? -13.919 -3.030 25.584 1.00 97.50 104 LYS A CA 1
ATOM 827 C C . LYS A 1 104 ? -13.587 -3.029 24.101 1.00 97.50 104 LYS A C 1
ATOM 829 O O . LYS A 1 104 ? -14.459 -3.259 23.273 1.00 97.50 104 LYS A O 1
ATOM 834 N N . VAL A 1 105 ? -12.322 -2.822 23.762 1.00 97.56 105 VAL A N 1
ATOM 835 C CA . VAL A 1 105 ? -11.846 -2.891 22.377 1.00 97.56 105 VAL A CA 1
ATOM 836 C C . VAL A 1 105 ? -10.938 -4.103 22.237 1.00 97.56 105 VAL A C 1
ATOM 838 O O . VAL A 1 105 ? -9.967 -4.240 22.975 1.00 97.56 105 VAL A O 1
ATOM 841 N N . VAL A 1 106 ? -11.261 -5.002 21.307 1.00 97.38 106 VAL A N 1
ATOM 842 C CA . VAL A 1 106 ? -10.394 -6.128 20.942 1.00 97.38 106 VAL A CA 1
ATOM 843 C C . VAL A 1 106 ? -9.789 -5.849 19.574 1.00 97.38 106 VAL A C 1
ATOM 845 O O . VAL A 1 106 ? -10.508 -5.760 18.581 1.00 97.38 106 VAL A O 1
ATOM 848 N N . LEU A 1 107 ? -8.464 -5.735 19.524 1.00 95.62 107 LEU A N 1
ATOM 849 C CA . LEU A 1 107 ? -7.699 -5.584 18.291 1.00 95.62 107 LEU A CA 1
ATOM 850 C C . LEU A 1 107 ? -7.125 -6.943 17.877 1.00 95.62 107 LEU A C 1
ATOM 852 O O . LEU A 1 107 ? -6.454 -7.600 18.671 1.00 95.62 107 LEU A O 1
ATOM 856 N N . LYS A 1 108 ? -7.383 -7.369 16.639 1.00 95.50 108 LYS A N 1
ATOM 857 C CA . LYS A 1 108 ? -6.807 -8.587 16.053 1.00 95.50 108 LYS A CA 1
ATOM 858 C C . LYS A 1 108 ? -5.919 -8.222 14.872 1.00 95.50 108 LYS A C 1
ATOM 860 O O . LYS A 1 108 ? -6.383 -7.544 13.961 1.00 95.50 108 LYS A O 1
ATOM 865 N N . ALA A 1 109 ? -4.673 -8.681 14.885 1.00 96.19 109 ALA A N 1
ATOM 866 C CA . ALA A 1 109 ? -3.778 -8.609 13.736 1.00 96.19 109 ALA A CA 1
ATOM 867 C C . ALA A 1 109 ? -4.096 -9.753 12.761 1.00 96.19 109 ALA A C 1
ATOM 869 O O . ALA A 1 109 ? -4.069 -10.917 13.151 1.00 96.19 109 ALA A O 1
ATOM 870 N N . GLU A 1 110 ? -4.396 -9.421 11.507 1.00 95.00 110 GLU A N 1
ATOM 871 C CA . GLU A 1 110 ? -4.824 -10.359 10.453 1.00 95.00 110 GLU A CA 1
ATOM 872 C C . GLU A 1 110 ? -3.754 -10.455 9.335 1.00 95.00 110 GLU A C 1
ATOM 874 O O . GLU A 1 110 ? -4.047 -10.609 8.148 1.00 95.00 110 GLU A O 1
ATOM 879 N N . TYR A 1 111 ? -2.475 -10.348 9.713 1.00 94.38 111 TYR A N 1
ATOM 880 C CA . TYR A 1 111 ? -1.311 -10.547 8.841 1.00 94.38 111 TYR A CA 1
ATOM 881 C C . TYR A 1 111 ? -0.501 -11.786 9.255 1.00 94.38 111 TYR A C 1
ATOM 883 O O . TYR A 1 111 ? -0.722 -12.382 10.308 1.00 94.38 111 TYR A O 1
ATOM 891 N N . LYS A 1 112 ? 0.442 -12.214 8.404 1.00 93.81 112 LYS A N 1
ATOM 892 C CA . LYS A 1 112 ? 1.272 -13.402 8.669 1.00 93.81 112 LYS A CA 1
ATOM 893 C C . LYS A 1 112 ? 2.083 -13.235 9.959 1.00 93.81 112 LYS A C 1
ATOM 895 O O . LYS A 1 112 ? 2.653 -12.176 10.189 1.00 93.81 112 LYS A O 1
ATOM 900 N N . GLN A 1 113 ? 2.212 -14.305 10.740 1.00 93.50 113 GLN A N 1
ATOM 901 C CA . GLN A 1 113 ? 2.860 -14.286 12.062 1.00 93.50 113 GLN A CA 1
ATOM 902 C C . GLN A 1 113 ? 4.330 -13.839 12.052 1.00 93.50 113 GLN A C 1
ATOM 904 O O . GLN A 1 113 ? 4.840 -13.385 13.068 1.00 93.50 113 GLN A O 1
ATOM 909 N N . ASN A 1 114 ? 5.015 -13.951 10.913 1.00 95.69 114 ASN A N 1
ATOM 910 C CA . ASN A 1 114 ? 6.399 -13.511 10.751 1.00 95.69 114 ASN A CA 1
ATOM 911 C C . ASN A 1 114 ? 6.540 -12.007 10.436 1.00 95.69 114 ASN A C 1
ATOM 913 O O . ASN A 1 114 ? 7.651 -11.543 10.190 1.00 95.69 114 ASN A O 1
ATOM 917 N N . LEU A 1 115 ? 5.433 -11.262 10.383 1.00 96.31 115 LEU A N 1
ATOM 918 C CA . LEU A 1 115 ? 5.405 -9.813 10.195 1.00 96.31 115 LEU A CA 1
ATOM 919 C C . LEU A 1 115 ? 5.048 -9.124 11.515 1.00 96.31 115 LEU A C 1
ATOM 921 O O . LEU A 1 115 ? 4.327 -9.678 12.340 1.00 96.31 115 LEU A O 1
ATOM 925 N N . VAL A 1 116 ? 5.529 -7.895 11.700 1.00 95.56 116 VAL A N 1
ATOM 926 C CA . VAL A 1 116 ? 5.268 -7.084 12.897 1.00 95.56 116 VAL A CA 1
ATOM 927 C C . VAL A 1 116 ? 4.764 -5.711 12.462 1.00 95.56 116 VAL A C 1
ATOM 929 O O . VAL A 1 116 ? 5.465 -4.995 11.749 1.00 95.56 116 VAL A O 1
ATOM 932 N N . GLY A 1 117 ? 3.553 -5.338 12.887 1.00 91.94 117 GLY A N 1
ATOM 933 C CA . GLY A 1 117 ? 3.042 -3.976 12.737 1.00 91.94 117 GLY A CA 1
ATOM 934 C C . GLY A 1 117 ? 3.740 -3.027 13.713 1.00 91.94 117 GLY A C 1
ATOM 935 O O . GLY A 1 117 ? 3.856 -3.335 14.896 1.00 91.94 117 GLY A O 1
ATOM 936 N N . GLN A 1 118 ? 4.220 -1.884 13.225 1.00 94.94 118 GLN A N 1
ATOM 937 C CA . GLN A 1 118 ? 4.891 -0.855 14.027 1.00 94.94 118 GLN A CA 1
ATOM 938 C C . GLN A 1 118 ? 4.081 0.444 14.002 1.00 94.94 118 GLN A C 1
ATOM 940 O O . GLN A 1 118 ? 3.335 0.668 13.052 1.00 94.94 118 GLN A O 1
ATOM 945 N N . LYS A 1 119 ? 4.280 1.307 15.011 1.00 94.06 119 LYS A N 1
ATOM 946 C CA . LYS A 1 119 ? 3.609 2.618 15.140 1.00 94.06 119 LYS A CA 1
ATOM 947 C C . LYS A 1 119 ? 2.076 2.503 15.128 1.00 94.06 119 LYS A C 1
ATOM 949 O O . LYS A 1 119 ? 1.403 3.136 14.325 1.00 94.06 119 LYS A O 1
ATOM 954 N N . ILE A 1 120 ? 1.550 1.629 15.988 1.00 90.62 120 ILE A N 1
ATOM 955 C CA . ILE A 1 120 ? 0.109 1.519 16.236 1.00 90.62 120 ILE A CA 1
ATOM 956 C C . ILE A 1 120 ? -0.235 2.610 17.255 1.00 90.62 120 ILE A C 1
ATOM 958 O O . ILE A 1 120 ? 0.062 2.444 18.437 1.00 90.62 120 ILE A O 1
ATOM 962 N N . GLU A 1 121 ? -0.786 3.720 16.777 1.00 78.12 121 GLU A N 1
ATOM 963 C CA . GLU A 1 121 ? -1.216 4.882 17.568 1.00 78.12 121 GLU A CA 1
ATOM 964 C C . GLU A 1 121 ? -2.649 5.292 17.217 1.00 78.12 121 GLU A C 1
ATOM 966 O O . GLU A 1 121 ? -3.068 5.045 16.060 1.00 78.12 121 GLU A O 1
#

pLDDT: mean 84.43, std 15.86, range [43.47, 97.75]

Radius of gyration: 22.14 Å; chains: 1; bounding box: 51×38×60 Å

Sequence (121 aa):
MKCFLSGMPECKFGINDKITLQQSSSRNQYDDPTKPARTVVAIDDIQFHQCVRLGKFESDRAISFVPPDGTCELIKYRTTQDIKLPFRVIPLVREVSKSKLEIKVVLKAEYKQNLVGQKIE